Protein AF-A0A965MWU2-F1 (afdb_monomer)

Structure (mmCIF, N/CA/C/O backbone):
data_AF-A0A965MWU2-F1
#
_entry.id   AF-A0A965MWU2-F1
#
loop_
_atom_site.group_PDB
_atom_site.id
_atom_site.type_symbol
_atom_site.label_atom_id
_atom_site.label_alt_id
_atom_site.label_comp_id
_atom_site.label_asym_id
_atom_site.label_entity_id
_atom_site.label_seq_id
_atom_site.pdbx_PDB_ins_code
_atom_site.Cartn_x
_atom_site.Cartn_y
_atom_site.Cartn_z
_atom_site.occupancy
_atom_site.B_iso_or_equiv
_atom_site.auth_seq_id
_atom_site.auth_comp_id
_atom_site.auth_asym_id
_atom_site.auth_atom_id
_atom_site.pdbx_PDB_model_num
ATOM 1 N N . MET A 1 1 ? 5.854 2.170 -15.546 1.00 94.75 1 MET A N 1
ATOM 2 C CA . MET A 1 1 ? 5.090 2.661 -14.390 1.00 94.75 1 MET A CA 1
ATOM 3 C C . MET A 1 1 ? 5.254 4.168 -14.400 1.00 94.75 1 MET A C 1
ATOM 5 O O . MET A 1 1 ? 6.370 4.595 -14.659 1.00 94.75 1 MET A O 1
ATOM 9 N N . GLY A 1 2 ? 4.163 4.922 -14.230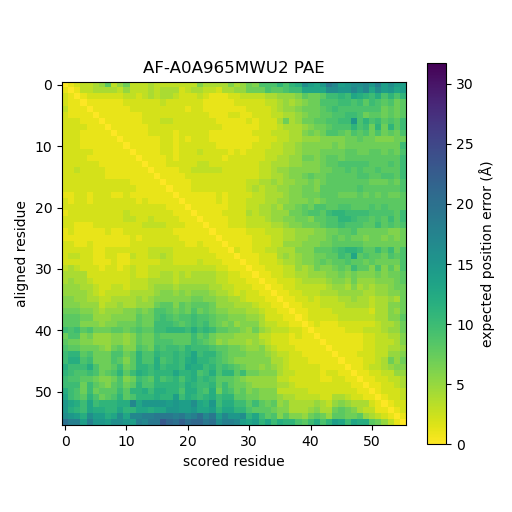 1.00 92.75 2 GLY A N 1
ATOM 10 C CA . GLY A 1 2 ? 4.188 6.390 -14.149 1.00 92.75 2 GLY A CA 1
ATOM 11 C C . GLY A 1 2 ? 4.312 6.833 -12.692 1.00 92.75 2 GLY A C 1
ATOM 12 O O . GLY A 1 2 ? 5.234 6.405 -12.004 1.00 92.75 2 GLY A O 1
ATOM 13 N N . ASP A 1 3 ? 3.332 7.582 -12.191 1.00 96.12 3 ASP A N 1
ATOM 14 C CA . ASP A 1 3 ? 3.397 8.171 -10.847 1.00 96.12 3 ASP A CA 1
ATOM 15 C C . ASP A 1 3 ? 3.354 7.135 -9.707 1.00 96.12 3 ASP A C 1
ATOM 17 O O . ASP A 1 3 ? 4.234 7.113 -8.844 1.00 96.12 3 ASP A O 1
ATOM 21 N N . VAL A 1 4 ? 2.340 6.253 -9.689 1.00 97.19 4 VAL A N 1
ATOM 22 C CA . VAL A 1 4 ? 2.120 5.282 -8.600 1.00 97.19 4 VAL A CA 1
ATOM 23 C C . VAL A 1 4 ? 1.691 3.917 -9.136 1.00 97.19 4 VAL A C 1
ATOM 25 O O . VAL A 1 4 ? 0.740 3.805 -9.908 1.00 97.19 4 VAL A O 1
ATOM 28 N N . ALA A 1 5 ? 2.355 2.862 -8.669 1.00 97.12 5 ALA A N 1
ATOM 29 C CA . ALA A 1 5 ? 1.964 1.470 -8.882 1.00 97.12 5 ALA A CA 1
ATOM 30 C C . ALA A 1 5 ? 2.448 0.603 -7.705 1.00 97.12 5 ALA A C 1
ATOM 32 O O . ALA A 1 5 ? 3.461 -0.090 -7.799 1.00 97.12 5 ALA A O 1
ATOM 33 N N . ALA A 1 6 ? 1.740 0.681 -6.575 1.00 97.31 6 ALA A N 1
ATOM 34 C CA . ALA A 1 6 ? 2.095 0.041 -5.305 1.00 97.31 6 ALA A CA 1
ATOM 35 C C . ALA A 1 6 ? 0.942 -0.830 -4.752 1.00 97.31 6 ALA A C 1
ATOM 37 O O . ALA A 1 6 ? -0.210 -0.668 -5.160 1.00 97.31 6 ALA A O 1
ATOM 38 N N . SER A 1 7 ? 1.231 -1.753 -3.827 1.00 97.38 7 SER A N 1
ATOM 39 C CA . SER A 1 7 ? 0.284 -2.716 -3.239 1.00 97.38 7 SER A CA 1
ATOM 40 C C . SER A 1 7 ? -0.454 -3.511 -4.322 1.00 97.38 7 SER A C 1
ATOM 42 O O . SER A 1 7 ? 0.196 -4.158 -5.144 1.00 97.38 7 SER A O 1
ATOM 44 N N . GLY A 1 8 ? -1.784 -3.439 -4.391 1.00 97.12 8 GLY A N 1
ATOM 45 C CA . GLY A 1 8 ? -2.568 -4.050 -5.468 1.00 97.12 8 GLY A CA 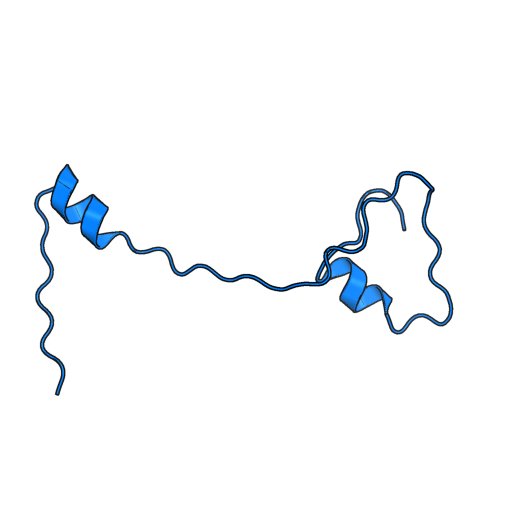1
ATOM 46 C C . GLY A 1 8 ? -2.121 -3.617 -6.873 1.00 97.12 8 GLY A C 1
ATOM 47 O O . GLY A 1 8 ? -2.136 -4.424 -7.796 1.00 97.12 8 GLY A O 1
ATOM 48 N N . GLY A 1 9 ? -1.640 -2.379 -7.030 1.00 96.44 9 GLY A N 1
ATOM 49 C CA . GLY A 1 9 ? -1.095 -1.879 -8.296 1.00 96.44 9 GLY A CA 1
ATOM 50 C C . GLY A 1 9 ? 0.207 -2.572 -8.713 1.00 96.44 9 GLY A C 1
ATOM 51 O O . GLY A 1 9 ? 0.421 -2.812 -9.897 1.00 96.44 9 GLY A O 1
ATOM 52 N N . TYR A 1 10 ? 1.054 -2.947 -7.749 1.00 97.56 10 TYR A N 1
ATOM 53 C CA . TYR A 1 10 ? 2.223 -3.784 -8.030 1.00 97.56 10 TYR A CA 1
ATOM 54 C C . TYR A 1 10 ? 1.793 -5.231 -8.299 1.00 97.56 10 TYR A C 1
ATOM 56 O O . TYR A 1 10 ? 2.290 -5.850 -9.234 1.00 97.56 10 TYR A O 1
ATOM 64 N N . TYR A 1 11 ? 0.814 -5.742 -7.542 1.00 97.62 11 TYR A N 1
ATOM 65 C CA . TYR A 1 11 ? 0.274 -7.095 -7.705 1.00 97.62 11 TYR A CA 1
ATOM 66 C C . TYR A 1 11 ? -0.236 -7.356 -9.131 1.00 97.62 11 TYR A C 1
ATOM 68 O O . TYR A 1 11 ? 0.155 -8.348 -9.742 1.00 97.62 11 TYR A O 1
ATOM 76 N N . ILE A 1 12 ? -1.017 -6.438 -9.710 1.00 97.19 12 ILE A N 1
ATOM 77 C CA . ILE A 1 12 ? -1.515 -6.580 -11.091 1.00 97.19 12 ILE A CA 1
ATOM 78 C C . ILE A 1 12 ? -0.419 -6.452 -12.158 1.00 97.19 12 ILE A C 1
ATOM 80 O O . ILE A 1 12 ? -0.626 -6.880 -13.289 1.00 97.19 12 ILE A O 1
ATOM 84 N N . ALA A 1 13 ? 0.734 -5.868 -11.817 1.00 96.38 13 ALA A N 1
ATOM 85 C CA . ALA A 1 13 ? 1.876 -5.735 -12.720 1.00 96.38 13 ALA A CA 1
ATOM 86 C C . ALA A 1 13 ? 2.772 -6.986 -12.732 1.00 96.38 13 ALA A C 1
ATOM 88 O O . ALA A 1 13 ? 3.514 -7.186 -13.691 1.00 96.38 13 ALA A O 1
ATOM 89 N N . THR A 1 14 ? 2.680 -7.848 -11.709 1.00 96.50 14 THR A N 1
ATOM 90 C CA . THR A 1 14 ? 3.519 -9.052 -11.570 1.00 96.50 14 THR A CA 1
ATOM 91 C C . THR A 1 14 ? 3.491 -10.053 -12.734 1.00 96.50 14 THR A C 1
ATOM 93 O O . THR A 1 14 ? 4.541 -10.648 -12.964 1.00 96.50 14 THR A O 1
ATOM 96 N N . PRO A 1 15 ? 2.393 -10.266 -13.496 1.00 98.00 15 PRO A N 1
ATOM 97 C CA . PRO A 1 15 ? 2.403 -11.240 -14.587 1.00 98.00 15 PRO A CA 1
ATOM 98 C C . PRO A 1 15 ? 3.074 -10.726 -15.873 1.00 98.00 15 PRO A C 1
ATOM 100 O O . PRO A 1 15 ? 3.094 -11.448 -16.865 1.00 98.00 15 PRO A O 1
ATOM 103 N N . ALA A 1 16 ? 3.589 -9.493 -15.903 1.00 97.88 16 ALA A N 1
ATOM 104 C CA . ALA A 1 16 ? 4.283 -8.965 -17.072 1.00 97.88 16 ALA A CA 1
ATOM 105 C C . ALA A 1 16 ? 5.676 -9.598 -17.242 1.00 97.88 16 ALA A C 1
ATOM 107 O O . ALA A 1 16 ? 6.418 -9.745 -16.274 1.00 97.88 16 ALA A O 1
ATOM 108 N N . ASP A 1 17 ? 6.087 -9.861 -18.486 1.00 98.50 17 ASP A N 1
ATOM 109 C CA . ASP A 1 17 ? 7.434 -10.374 -18.788 1.00 98.50 17 ASP A CA 1
ATOM 110 C C . ASP A 1 17 ? 8.548 -9.412 -18.346 1.00 98.50 17 ASP A C 1
ATOM 112 O O . ASP A 1 17 ? 9.662 -9.825 -18.017 1.00 98.50 17 ASP A O 1
ATOM 116 N N . ARG A 1 18 ? 8.266 -8.102 -18.381 1.00 97.56 18 ARG A N 1
ATOM 117 C CA . ARG A 1 18 ? 9.165 -7.031 -17.939 1.00 97.56 18 ARG A CA 1
ATOM 118 C C . ARG A 1 18 ? 8.357 -5.871 -17.376 1.00 97.56 18 ARG A C 1
ATOM 120 O O . ARG A 1 18 ? 7.372 -5.444 -17.972 1.00 97.56 18 ARG A O 1
ATOM 127 N N . ILE A 1 19 ? 8.832 -5.312 -16.268 1.00 97.19 19 ILE A N 1
ATOM 128 C CA . ILE A 1 19 ? 8.254 -4.131 -15.626 1.00 97.19 19 ILE A CA 1
ATOM 129 C C . ILE A 1 19 ? 9.272 -2.995 -15.729 1.00 97.19 19 ILE A C 1
ATOM 131 O O . ILE A 1 19 ? 10.404 -3.127 -15.274 1.00 97.19 19 ILE A O 1
ATOM 135 N N . PHE A 1 20 ? 8.861 -1.872 -16.313 1.00 97.44 20 PHE A N 1
ATOM 136 C CA . PHE A 1 20 ? 9.655 -0.642 -16.367 1.00 97.44 20 PHE A CA 1
ATOM 137 C C . PHE A 1 20 ? 9.051 0.390 -15.423 1.00 97.44 20 PHE A C 1
ATOM 139 O O . PHE A 1 20 ? 7.826 0.472 -15.319 1.00 97.44 20 PHE A O 1
ATOM 146 N N . ALA A 1 21 ? 9.882 1.197 -14.774 1.00 97.56 21 ALA A N 1
ATOM 147 C CA . ALA A 1 21 ? 9.464 2.276 -13.886 1.00 97.56 21 ALA A CA 1
ATOM 148 C C . ALA A 1 21 ? 10.328 3.516 -14.119 1.00 97.56 21 ALA A C 1
ATOM 150 O O . ALA A 1 21 ? 11.514 3.393 -14.431 1.00 97.56 21 ALA A O 1
ATOM 151 N N . GLU A 1 22 ? 9.726 4.693 -13.987 1.00 98.00 22 GLU A N 1
ATOM 152 C CA . GLU A 1 22 ? 10.484 5.938 -13.930 1.00 98.00 22 GLU A CA 1
ATOM 153 C C . GLU A 1 22 ? 11.257 5.993 -12.601 1.00 98.00 22 GLU A C 1
ATOM 155 O O . GLU A 1 22 ? 10.790 5.432 -11.606 1.00 98.00 22 GLU A O 1
ATOM 160 N N . PRO A 1 23 ? 12.418 6.675 -12.527 1.00 97.50 23 PRO A N 1
ATOM 161 C CA . PRO A 1 23 ? 13.186 6.771 -11.281 1.00 97.50 23 PRO A CA 1
ATOM 162 C C . PRO A 1 23 ? 12.387 7.349 -10.104 1.00 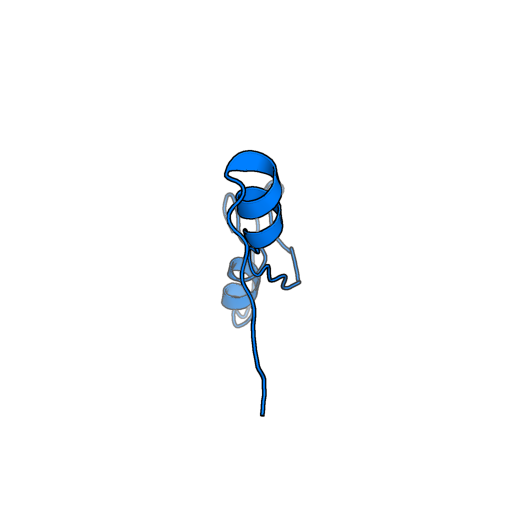97.50 23 PRO A C 1
ATOM 164 O O . PRO A 1 23 ? 12.717 7.096 -8.948 1.00 97.50 23 PRO A O 1
ATOM 167 N N . THR A 1 24 ? 11.346 8.129 -10.404 1.00 98.12 24 THR A N 1
ATOM 168 C CA . THR A 1 24 ? 10.454 8.782 -9.442 1.00 98.12 24 THR A CA 1
ATOM 169 C C . THR A 1 24 ? 9.152 8.021 -9.184 1.00 98.12 24 THR A C 1
ATOM 171 O O . THR A 1 24 ? 8.358 8.475 -8.363 1.00 98.1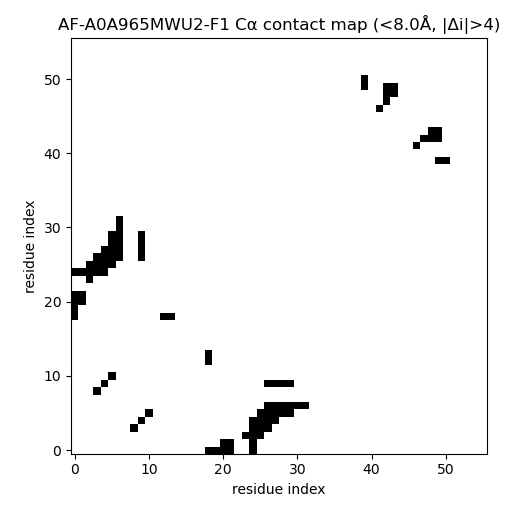2 24 THR A O 1
ATOM 174 N N . THR A 1 25 ? 8.909 6.879 -9.841 1.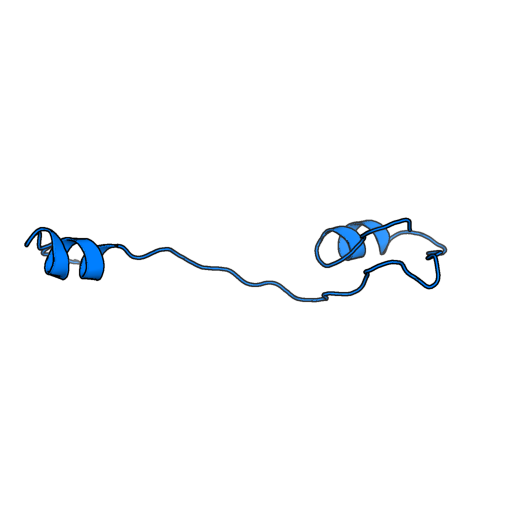00 98.31 25 THR A N 1
ATOM 175 C CA . THR A 1 25 ? 7.712 6.061 -9.600 1.00 98.31 25 THR A CA 1
ATOM 176 C C . THR A 1 25 ? 7.645 5.614 -8.139 1.00 98.31 25 THR A C 1
ATOM 178 O O . THR A 1 25 ? 8.565 4.973 -7.626 1.00 98.31 25 THR A O 1
ATOM 181 N N . ILE A 1 26 ? 6.494 5.820 -7.497 1.00 98.12 26 ILE A N 1
ATOM 182 C CA . ILE A 1 26 ? 6.189 5.205 -6.202 1.00 98.12 26 ILE A CA 1
ATOM 183 C C . ILE A 1 26 ? 5.635 3.796 -6.445 1.00 98.12 26 ILE A C 1
ATOM 185 O O . ILE A 1 26 ? 4.507 3.613 -6.909 1.00 98.12 26 ILE A O 1
ATOM 189 N N . THR A 1 27 ? 6.429 2.776 -6.132 1.00 97.88 27 THR A N 1
ATOM 190 C CA . THR A 1 27 ? 6.061 1.363 -6.307 1.00 97.88 27 THR A CA 1
ATOM 191 C C . THR A 1 27 ? 6.349 0.532 -5.050 1.00 97.88 27 THR A C 1
ATOM 193 O O . THR A 1 27 ? 6.637 1.078 -3.985 1.00 97.88 27 THR A O 1
ATOM 196 N N . GLY A 1 28 ? 6.211 -0.792 -5.124 1.00 95.69 28 GLY A N 1
ATOM 197 C CA . GLY A 1 28 ? 6.348 -1.688 -3.979 1.00 95.69 28 GLY A CA 1
ATOM 198 C C . GLY A 1 28 ? 5.092 -1.696 -3.109 1.00 95.69 28 GLY A C 1
ATOM 199 O O . GLY A 1 28 ? 4.008 -1.992 -3.604 1.00 95.69 28 GLY A O 1
ATOM 200 N N . SER A 1 29 ? 5.226 -1.401 -1.810 1.00 96.56 29 SER A N 1
ATOM 201 C CA . SER A 1 29 ? 4.150 -1.544 -0.808 1.00 96.56 29 SER A CA 1
ATOM 202 C C . SER A 1 29 ? 3.548 -2.959 -0.792 1.00 96.56 29 SER A C 1
ATOM 204 O O . SER A 1 29 ? 2.338 -3.163 -0.885 1.00 96.56 29 SER A O 1
ATOM 206 N N . ILE A 1 30 ? 4.427 -3.962 -0.739 1.00 96.81 30 ILE A N 1
ATOM 207 C CA . ILE A 1 30 ? 4.046 -5.376 -0.724 1.00 96.81 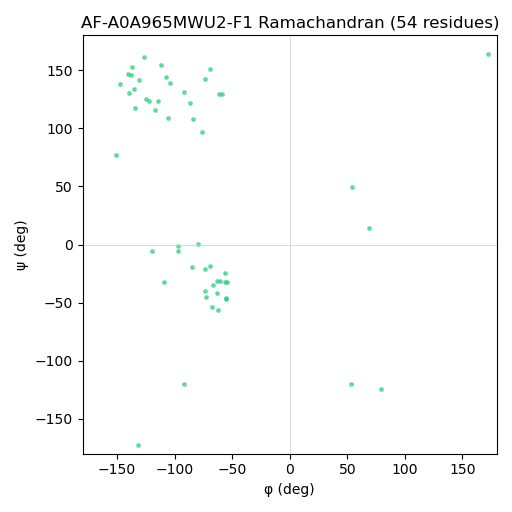30 ILE A CA 1
ATOM 208 C C . ILE A 1 30 ? 3.546 -5.717 0.681 1.00 96.81 30 ILE A C 1
ATOM 210 O O . ILE A 1 30 ? 4.327 -5.957 1.599 1.00 96.81 30 ILE A O 1
ATOM 214 N N . GLY A 1 31 ? 2.229 -5.693 0.844 1.00 94.88 31 GLY A N 1
ATOM 215 C CA . GLY A 1 31 ? 1.563 -5.960 2.108 1.00 94.88 31 GLY A CA 1
ATOM 216 C C . GLY A 1 31 ? 0.067 -5.678 2.025 1.00 94.88 31 GLY A C 1
ATOM 217 O O . GLY A 1 31 ? -0.409 -5.012 1.103 1.00 94.88 31 GLY A O 1
ATOM 218 N N . VAL A 1 32 ? -0.671 -6.197 3.003 1.00 95.38 32 VAL A N 1
ATOM 219 C CA . VAL A 1 32 ? -2.113 -5.989 3.163 1.00 95.38 32 VAL A CA 1
ATOM 220 C C . VAL A 1 32 ? -2.399 -5.575 4.600 1.00 95.38 32 VAL A C 1
ATOM 222 O O . VAL A 1 32 ? -1.782 -6.085 5.533 1.00 95.38 32 VAL A O 1
ATOM 225 N N . PHE A 1 33 ? -3.337 -4.649 4.782 1.00 95.69 33 PHE A N 1
ATOM 226 C CA . PHE A 1 33 ? -3.859 -4.285 6.093 1.00 95.69 33 PHE A CA 1
ATOM 227 C C . PHE A 1 33 ? -5.378 -4.138 6.017 1.00 95.69 33 PHE A C 1
ATOM 229 O O . PHE A 1 33 ? -5.935 -3.832 4.962 1.00 95.69 33 PHE A O 1
ATOM 236 N N . GLY A 1 34 ? -6.047 -4.369 7.141 1.00 96.31 34 GLY A N 1
ATOM 237 C CA . GLY A 1 34 ? -7.490 -4.228 7.271 1.00 96.31 34 GLY A CA 1
ATOM 238 C C . GLY A 1 34 ? -7.833 -3.605 8.614 1.00 96.31 34 GLY A C 1
ATOM 239 O O . GLY A 1 34 ? -7.141 -3.824 9.607 1.00 96.31 34 GLY A O 1
ATOM 240 N N . MET A 1 35 ? -8.901 -2.817 8.638 1.00 96.25 35 MET A N 1
ATOM 241 C CA . MET A 1 35 ? -9.431 -2.212 9.854 1.00 96.25 35 MET A CA 1
ATOM 242 C C . MET A 1 35 ? -10.943 -2.379 9.863 1.00 96.25 35 MET A C 1
ATOM 244 O O . MET A 1 35 ? -11.601 -2.110 8.860 1.00 96.25 35 MET A O 1
ATOM 248 N N . ILE A 1 36 ? -11.487 -2.794 11.004 1.00 95.56 36 ILE A N 1
ATOM 249 C CA . ILE A 1 36 ? -12.927 -2.787 11.256 1.00 95.56 36 ILE A CA 1
ATOM 250 C C . ILE A 1 36 ? -13.193 -1.623 12.212 1.00 95.56 36 ILE A C 1
ATOM 252 O O . ILE A 1 36 ? -12.787 -1.696 13.375 1.00 95.56 36 ILE A O 1
ATOM 256 N N . PRO A 1 37 ? -13.825 -0.531 11.749 1.00 93.19 37 PRO A N 1
ATOM 257 C CA . PRO A 1 37 ? -14.158 0.584 12.620 1.00 93.19 37 PRO A CA 1
ATOM 258 C C . PRO A 1 37 ? -15.110 0.134 13.730 1.00 93.19 37 PRO A C 1
ATOM 260 O O . PRO A 1 37 ? -16.149 -0.466 13.462 1.00 93.19 37 PRO A O 1
ATOM 263 N N . TYR A 1 38 ? -14.775 0.460 14.978 1.00 92.31 38 TYR A N 1
ATOM 264 C CA . TYR A 1 38 ? -15.644 0.235 16.130 1.00 92.31 38 TYR A CA 1
ATOM 265 C C . TYR A 1 38 ? -16.014 1.565 16.781 1.00 92.31 38 TYR A C 1
ATOM 267 O O . TYR A 1 38 ? -15.160 2.271 17.317 1.00 92.31 38 TYR A O 1
ATOM 275 N N . THR A 1 39 ? -17.303 1.900 16.749 1.00 95.19 39 THR A N 1
ATOM 276 C CA . THR A 1 39 ? -17.829 3.176 17.253 1.00 95.19 39 THR A CA 1
ATOM 277 C C . THR A 1 39 ? -18.377 3.095 18.674 1.00 95.19 39 THR A C 1
ATOM 279 O O . THR A 1 39 ? -18.691 4.137 19.239 1.00 95.19 39 THR A O 1
ATOM 282 N N . GLY A 1 40 ? -18.453 1.910 19.294 1.00 94.69 40 GLY A N 1
ATOM 283 C CA . GLY A 1 40 ? -19.107 1.747 20.600 1.00 94.69 40 GLY A CA 1
ATOM 284 C C . GLY A 1 40 ? -18.544 2.674 21.681 1.00 94.69 40 GLY A C 1
ATOM 285 O O . GLY A 1 40 ? -19.302 3.400 22.310 1.00 94.69 40 GLY A O 1
ATOM 286 N N . LYS A 1 41 ? -17.212 2.781 21.799 1.00 92.56 41 LYS A N 1
ATOM 287 C CA . LYS A 1 41 ? -16.577 3.722 22.746 1.00 92.56 41 LYS A CA 1
ATOM 288 C C . LYS A 1 41 ? -16.877 5.189 22.440 1.00 92.56 41 LYS A C 1
ATOM 290 O O . LYS A 1 41 ? -16.871 6.017 23.342 1.00 92.56 41 LYS A O 1
ATOM 295 N N . MET A 1 42 ? -17.068 5.546 21.174 1.00 96.50 42 MET A N 1
ATOM 296 C CA . MET A 1 42 ? -17.410 6.918 20.803 1.00 96.50 42 MET A CA 1
ATOM 297 C C . MET A 1 42 ? -18.859 7.223 21.193 1.00 96.50 42 MET A C 1
ATOM 299 O O . MET A 1 42 ? -19.110 8.255 21.811 1.00 96.50 42 MET A O 1
ATOM 303 N N . LEU A 1 43 ? -19.779 6.300 20.904 1.00 96.69 43 LEU A N 1
ATOM 304 C CA . LEU A 1 43 ? -21.198 6.414 21.243 1.00 96.69 43 LEU A CA 1
ATOM 305 C C . LEU A 1 43 ? -21.424 6.452 22.759 1.00 96.69 43 LEU A C 1
ATOM 307 O O . LEU A 1 43 ? -22.169 7.304 23.240 1.00 96.69 43 LEU A O 1
ATOM 311 N N . GLU A 1 44 ? -20.717 5.617 23.514 1.00 95.88 44 GLU A N 1
ATOM 312 C CA . GLU A 1 44 ? -20.755 5.613 24.977 1.00 95.88 44 GLU A CA 1
ATOM 313 C C . GLU A 1 44 ? -20.242 6.946 25.546 1.00 95.88 44 GLU A C 1
ATOM 315 O O . GLU A 1 44 ? -20.971 7.659 26.231 1.00 95.88 44 GLU A O 1
ATOM 320 N N . ASN A 1 45 ? -19.015 7.346 25.195 1.00 96.56 45 ASN A N 1
ATOM 321 C CA . ASN A 1 45 ? -18.356 8.498 25.821 1.00 96.56 45 ASN A CA 1
ATOM 322 C C . ASN A 1 45 ? -18.910 9.862 25.385 1.00 96.56 45 ASN A C 1
ATOM 324 O O . ASN A 1 45 ? -18.649 10.866 26.050 1.00 96.56 45 ASN A O 1
ATOM 328 N N . LYS A 1 46 ? -19.582 9.941 24.231 1.00 96.62 46 LYS A N 1
ATOM 329 C CA . LYS A 1 46 ? -20.087 11.212 23.682 1.00 96.62 46 LYS A CA 1
ATOM 330 C C . LYS A 1 46 ? -21.599 11.335 23.734 1.00 96.62 46 LYS A C 1
ATOM 332 O O . LYS A 1 46 ? -22.085 12.452 23.867 1.00 96.62 46 LYS A O 1
ATOM 337 N N . LEU A 1 47 ? -22.322 10.224 23.604 1.00 96.38 47 LEU A N 1
ATOM 338 C CA . LEU A 1 47 ? -23.782 10.214 23.509 1.00 96.38 47 LEU A CA 1
ATOM 339 C C . LEU A 1 47 ? -24.444 9.412 24.638 1.00 96.38 47 LEU A C 1
ATOM 341 O O . LEU A 1 47 ? -25.667 9.419 24.730 1.00 96.38 47 LEU A O 1
ATOM 345 N N . GLY A 1 48 ? -23.671 8.728 25.490 1.00 95.00 48 GLY A N 1
ATOM 346 C CA . GLY A 1 48 ? -24.201 7.904 26.579 1.00 95.00 48 GLY A CA 1
ATOM 347 C C . GLY A 1 48 ? -24.926 6.636 26.113 1.00 95.00 48 GLY A C 1
ATOM 348 O O . GLY A 1 48 ? -25.646 6.031 26.902 1.00 95.00 48 GLY A O 1
ATOM 349 N N . ILE A 1 49 ? -24.776 6.235 24.845 1.00 95.81 49 ILE A N 1
ATOM 350 C CA . ILE A 1 49 ? -25.461 5.066 24.276 1.00 95.81 49 ILE A CA 1
ATOM 351 C C . ILE A 1 49 ? -24.626 3.811 24.543 1.00 95.81 49 ILE A C 1
ATOM 353 O O . ILE A 1 49 ? -23.477 3.728 24.104 1.00 95.81 49 ILE A O 1
ATOM 357 N N . THR A 1 50 ? -25.220 2.827 25.222 1.00 94.25 50 THR A N 1
ATOM 358 C CA . THR A 1 50 ? -24.597 1.535 25.538 1.00 94.25 50 THR A CA 1
ATOM 359 C C . THR A 1 50 ? -25.270 0.392 24.780 1.00 94.25 50 THR A C 1
ATOM 361 O O . THR A 1 50 ? -26.432 0.477 24.381 1.00 94.25 50 THR A O 1
ATOM 364 N N . PHE A 1 51 ? -24.519 -0.685 24.554 1.00 91.50 51 PHE A N 1
ATOM 365 C CA . PHE A 1 51 ? -24.993 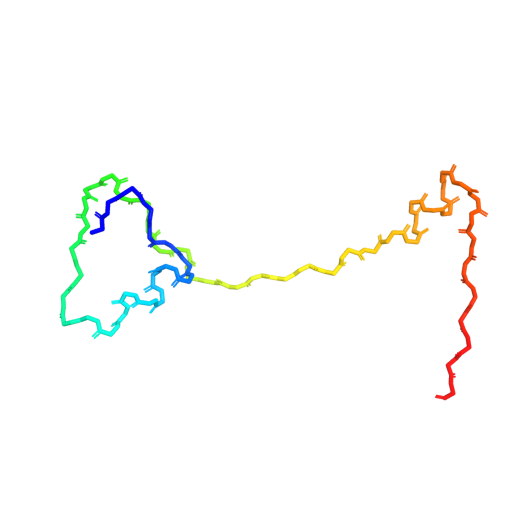-1.880 23.861 1.00 91.50 51 PHE A CA 1
ATOM 366 C C . PHE A 1 51 ? -24.751 -3.089 24.758 1.00 91.50 51 PHE A C 1
ATOM 368 O O . PHE A 1 51 ? -23.618 -3.317 25.178 1.00 91.50 51 PHE A O 1
ATOM 375 N N . ASP A 1 52 ? -25.803 -3.859 25.023 1.00 92.38 52 ASP A N 1
ATOM 376 C CA . ASP A 1 52 ? -25.709 -5.152 25.695 1.00 92.38 52 ASP A CA 1
ATOM 377 C C . ASP A 1 52 ? -25.864 -6.273 24.659 1.00 92.38 52 ASP A C 1
ATOM 379 O O . ASP A 1 52 ? -26.669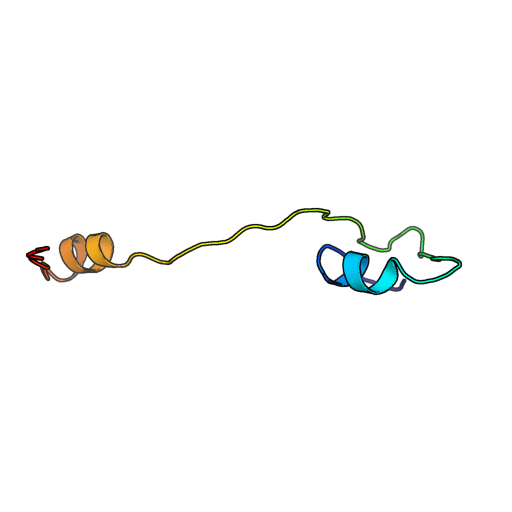 -6.166 23.726 1.00 92.38 52 ASP A O 1
ATOM 383 N N . ARG A 1 53 ? -25.058 -7.331 24.774 1.00 89.75 53 ARG A N 1
ATOM 384 C CA . ARG A 1 53 ? -25.033 -8.437 23.810 1.00 89.75 53 ARG A CA 1
ATOM 385 C C . ARG A 1 53 ? -25.029 -9.771 24.543 1.00 89.75 53 ARG A C 1
ATOM 387 O O . ARG A 1 53 ? -24.050 -10.124 25.190 1.00 89.75 53 ARG A O 1
ATOM 394 N N . VAL A 1 54 ? -26.080 -10.560 24.322 1.00 90.94 54 VAL A N 1
ATOM 395 C CA . VAL A 1 54 ? -26.130 -11.979 24.697 1.00 90.94 54 VAL A CA 1
ATOM 396 C C . VAL A 1 54 ? -25.652 -12.819 23.510 1.00 90.94 54 VAL A C 1
ATOM 398 O O . VAL A 1 54 ? -26.090 -12.606 22.378 1.00 90.94 54 VAL A O 1
ATOM 401 N N . GLN A 1 55 ? -24.736 -13.756 23.753 1.00 83.62 55 GLN A N 1
ATOM 402 C CA . GLN A 1 55 ? -24.251 -14.711 22.755 1.00 83.62 55 GLN A CA 1
ATOM 403 C C . GLN A 1 55 ? -24.506 -16.131 23.274 1.00 83.62 55 GLN A C 1
ATOM 405 O O . GLN A 1 55 ? -24.102 -16.446 24.390 1.00 83.62 55 GLN A O 1
ATOM 410 N N . THR A 1 56 ? -25.231 -16.934 22.489 1.00 84.44 56 THR A N 1
ATOM 411 C CA . THR A 1 56 ? -25.543 -18.350 22.766 1.00 84.44 56 THR A CA 1
ATOM 412 C C . THR A 1 56 ? -24.394 -19.267 22.401 1.00 84.44 56 THR A C 1
ATOM 414 O O . THR A 1 56 ? -23.795 -19.008 21.328 1.00 84.44 56 THR A O 1
#

Nearest PDB structures (foldseek):
  3rst-assembly1_H  TM=8.462E-01  e=5.12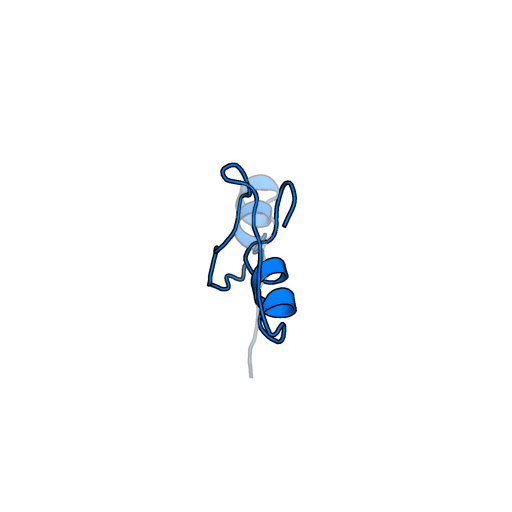9E-03  Bacillus subtilis
  4kwb-assembly1_H  TM=7.704E-01  e=5.921E-03  Bacillus subtilis subsp. subtilis str. 168

pLDDT: mean 95.55, std 2.96, range [83.62, 98.5]

Secondary structure (DSSP, 8-state):
--SEEETHHHHTTTTSS-----TT-EEE-----------HHHHHHHH---------

Sequence (56 aa):
MGDVAASGGYYIATPADRIFAEPTTITGSIGVFGMIPYTGKMLENKLGITFDRVQT

Radius of gyration: 21.35 Å; Cα contacts (8 Å, |Δi|>4): 46; chains: 1; bounding box: 39×30×45 Å

Foldseek 3Di:
DEAEQEAVSVVVVVVDPDDDDDPNHHYYNPDDDDDDDDCQVVCCVPVVDHDDDDDD

Solvent-accessible surface area (backbone atoms only — not comparable to full-atom values): 3824 Å² total; per-residue (Å²): 79,62,69,72,36,37,28,71,51,34,58,75,49,63,85,49,98,71,86,60,66,47,97,79,37,45,55,53,59,88,72,86,88,86,84,82,90,78,57,62,69,55,37,34,78,74,70,68,48,80,85,89,84,89,82,135

Mean predicted aligned error: 5.03 Å